Protein AF-A0A8T3S5Q8-F1 (afdb_monomer_lite)

Sequence (97 aa):
MAVATQPAVSLIYGVMFAAAVQNIALLRTSGLATIVAATLFRIAIWFVNIIVLAVPLGRPWFAMGPPIPPFIYHANFFGPPLGLYFASRLSFSARSA

Secondary structure (DSSP, 8-state):
--TTHHHHHHHHHHHHHHHHHHH-HHHHH-HHHHHHHHHHHHHHHHHHIIIIIITTTT-GGGTSS-SHHHHHHHHHTTHHHHHHHHHHHHHHHHH--

Foldseek 3Di:
DPPPPVVVVLVVLLVVLVVVCVVDPCNLVDLVVLLVVLLVSLVVVVCCCVVVPCVVVVNCPCVVDDVPVVCCCSRPVRSNVSSNVSSVVSVVVVVVD

Radius of gyration: 15.49 Å; chains: 1; bounding box: 38×25×42 Å

Structure (mmCIF, N/CA/C/O backbone):
data_AF-A0A8T3S5Q8-F1
#
_entry.id   AF-A0A8T3S5Q8-F1
#
loop_
_atom_site.group_PDB
_atom_site.id
_atom_site.type_symbol
_atom_site.label_atom_id
_atom_site.label_alt_id
_atom_site.label_comp_id
_atom_site.label_asym_id
_atom_site.label_entity_id
_atom_site.label_seq_id
_atom_site.pdbx_PDB_ins_code
_atom_site.Cartn_x
_atom_site.Cartn_y
_atom_site.Cartn_z
_atom_site.occupancy
_atom_site.B_iso_or_equiv
_atom_site.auth_seq_id
_atom_site.auth_comp_id
_atom_site.auth_asym_id
_atom_site.auth_atom_id
_atom_site.pdbx_PDB_model_num
ATOM 1 N N . MET A 1 1 ? -0.706 -10.786 -25.723 1.00 42.94 1 MET A N 1
ATOM 2 C CA . MET A 1 1 ? -0.727 -11.433 -24.387 1.00 42.94 1 MET A CA 1
ATOM 3 C C . MET A 1 1 ? -0.452 -10.455 -23.223 1.00 42.94 1 MET A C 1
ATOM 5 O O . MET A 1 1 ? 0.141 -10.846 -22.231 1.00 42.94 1 MET A O 1
ATOM 9 N N . ALA A 1 2 ? -0.908 -9.195 -23.288 1.00 46.56 2 ALA A N 1
ATOM 10 C CA . ALA A 1 2 ? -0.670 -8.194 -22.229 1.00 46.56 2 ALA A CA 1
ATOM 11 C C . ALA A 1 2 ? -1.866 -7.992 -21.270 1.00 46.56 2 ALA A C 1
ATOM 13 O O . ALA A 1 2 ? -1.727 -7.356 -20.232 1.00 46.56 2 ALA A O 1
ATOM 14 N N . VAL A 1 3 ? -3.041 -8.533 -21.613 1.00 44.38 3 VAL A N 1
ATOM 15 C CA . VAL A 1 3 ? -4.303 -8.265 -20.895 1.00 44.38 3 VAL A CA 1
ATOM 16 C C . VAL A 1 3 ? -4.426 -9.073 -19.595 1.00 44.38 3 VAL A C 1
ATOM 18 O O . VAL A 1 3 ? -5.061 -8.614 -18.656 1.00 44.38 3 VAL A O 1
ATOM 21 N N . ALA A 1 4 ? -3.779 -10.240 -19.497 1.00 46.41 4 ALA A N 1
ATOM 22 C CA . ALA A 1 4 ? -3.872 -11.119 -18.324 1.00 46.41 4 ALA A CA 1
ATOM 23 C C . ALA A 1 4 ? -2.820 -10.833 -17.233 1.00 46.41 4 ALA A C 1
ATOM 25 O O . ALA A 1 4 ? -3.015 -11.192 -16.074 1.00 46.41 4 ALA A O 1
ATOM 26 N N . THR A 1 5 ? -1.710 -10.170 -17.568 1.00 56.09 5 THR A N 1
ATOM 27 C CA . THR A 1 5 ? -0.620 -9.90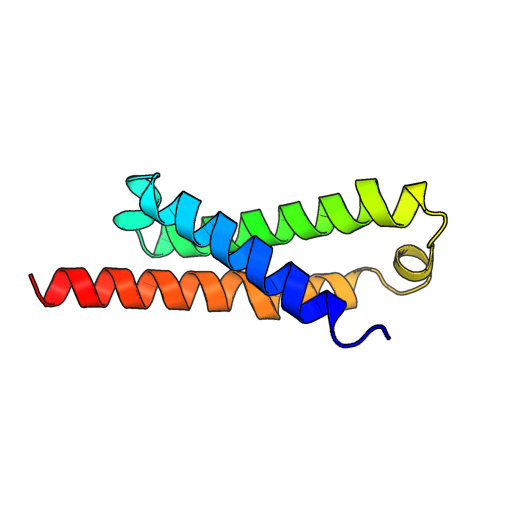9 -16.613 1.00 56.09 5 THR A CA 1
ATOM 28 C C . THR A 1 5 ? -0.960 -8.786 -15.637 1.00 56.09 5 THR A C 1
ATOM 30 O O . THR A 1 5 ? -0.673 -8.904 -14.450 1.00 56.09 5 THR A O 1
ATOM 33 N N . GLN A 1 6 ? -1.634 -7.729 -16.095 1.00 58.44 6 GLN A N 1
ATOM 34 C CA . GLN A 1 6 ? -2.071 -6.631 -15.226 1.00 58.44 6 GLN A CA 1
ATOM 35 C C . GLN A 1 6 ? -3.033 -7.064 -14.101 1.00 58.44 6 GLN A C 1
ATOM 37 O O . GLN A 1 6 ? -2.765 -6.724 -12.947 1.00 58.44 6 GLN A O 1
ATOM 42 N N . PRO A 1 7 ? -4.106 -7.840 -14.360 1.00 58.50 7 PRO A N 1
ATOM 43 C CA . PRO A 1 7 ? -5.006 -8.281 -13.295 1.00 58.50 7 PRO A CA 1
ATOM 44 C C . PRO A 1 7 ? -4.338 -9.257 -12.317 1.00 58.50 7 PRO A C 1
ATOM 46 O O . PRO A 1 7 ? -4.596 -9.169 -11.118 1.00 58.50 7 PRO A O 1
ATOM 49 N N . ALA A 1 8 ? -3.437 -10.131 -12.783 1.00 65.12 8 ALA A N 1
ATOM 50 C CA . ALA A 1 8 ? -2.707 -11.054 -11.910 1.00 65.12 8 ALA A CA 1
ATOM 51 C C . ALA A 1 8 ? -1.796 -10.315 -10.915 1.00 65.12 8 ALA A C 1
ATOM 53 O O . ALA A 1 8 ? -1.795 -10.610 -9.721 1.00 65.12 8 ALA A O 1
ATOM 54 N N . VAL A 1 9 ? -1.072 -9.300 -11.390 1.00 68.00 9 VAL A N 1
ATOM 55 C CA . VAL A 1 9 ? -0.197 -8.463 -10.556 1.00 68.00 9 VAL A CA 1
ATOM 56 C C . VAL A 1 9 ? -1.013 -7.664 -9.534 1.00 68.00 9 VAL A C 1
ATOM 58 O O . VAL A 1 9 ? -0.667 -7.612 -8.354 1.00 68.00 9 VAL A O 1
ATOM 61 N N . SER A 1 10 ? -2.147 -7.106 -9.960 1.00 68.62 10 SER A N 1
ATOM 62 C CA . SER A 1 10 ? -3.105 -6.442 -9.073 1.00 68.62 10 SER A CA 1
ATOM 63 C C . SER A 1 10 ? -3.632 -7.362 -7.967 1.00 68.62 10 SER A C 1
ATOM 65 O O . SER A 1 10 ? -3.749 -6.933 -6.818 1.00 68.62 10 SER A O 1
ATOM 67 N N . LEU A 1 11 ? -3.920 -8.624 -8.289 1.00 71.31 11 LEU A N 1
ATOM 68 C CA . LEU A 1 11 ? -4.407 -9.613 -7.329 1.00 71.31 11 LEU A CA 1
ATOM 69 C C . LEU A 1 11 ? -3.333 -9.952 -6.286 1.00 71.31 11 LEU A C 1
ATOM 71 O O . LEU A 1 11 ? -3.619 -9.917 -5.092 1.00 71.31 11 LEU A O 1
ATOM 75 N N . ILE A 1 12 ? -2.088 -10.182 -6.716 1.00 79.44 12 ILE A N 1
ATOM 76 C CA . ILE A 1 12 ? -0.953 -10.448 -5.817 1.00 79.44 12 ILE A CA 1
ATOM 77 C C . ILE A 1 12 ? -0.756 -9.288 -4.836 1.00 79.44 12 ILE A C 1
ATOM 79 O O . ILE A 1 12 ? -0.698 -9.505 -3.626 1.00 79.44 12 ILE A O 1
ATOM 83 N N . TYR A 1 13 ? -0.725 -8.046 -5.325 1.00 79.62 13 TYR A N 1
ATOM 84 C CA . TYR A 1 13 ? -0.585 -6.880 -4.451 1.00 79.62 13 TYR A CA 1
ATOM 85 C C . TYR A 1 13 ? -1.776 -6.704 -3.503 1.00 79.62 13 TYR A C 1
ATOM 87 O O . TYR A 1 13 ? -1.580 -6.345 -2.343 1.00 79.62 13 TYR A O 1
ATOM 95 N N . GLY A 1 14 ? -2.996 -6.999 -3.960 1.00 78.50 14 GLY A N 1
ATOM 96 C CA . GLY A 1 14 ? -4.184 -7.010 -3.108 1.00 78.50 14 GLY A CA 1
ATOM 97 C C . GLY A 1 14 ? -4.073 -8.019 -1.962 1.00 78.50 14 GLY A C 1
ATOM 98 O O . GLY A 1 14 ? -4.368 -7.676 -0.819 1.00 78.50 14 GLY A O 1
ATOM 99 N N . VAL A 1 15 ? -3.579 -9.229 -2.241 1.00 84.25 15 VAL A N 1
ATOM 100 C CA . VAL A 1 15 ? -3.340 -10.272 -1.229 1.00 84.25 15 VAL A CA 1
ATOM 101 C C . VAL A 1 15 ? -2.250 -9.851 -0.242 1.00 84.25 15 VAL A C 1
ATOM 103 O O . VAL A 1 15 ? -2.437 -9.986 0.965 1.00 84.25 15 VAL A O 1
ATOM 106 N N . MET A 1 16 ? -1.140 -9.286 -0.724 1.00 86.06 16 MET A N 1
ATOM 107 C CA . MET A 1 16 ? -0.070 -8.783 0.147 1.00 86.06 16 MET A CA 1
ATOM 108 C C . MET A 1 16 ? -0.572 -7.681 1.086 1.00 86.06 16 MET A C 1
ATOM 110 O O . MET A 1 16 ? -0.274 -7.697 2.280 1.00 86.06 16 MET A O 1
ATOM 114 N N . PHE A 1 17 ? -1.372 -6.745 0.569 1.00 86.62 17 PHE A N 1
ATOM 115 C CA . PHE A 1 17 ? -1.956 -5.688 1.389 1.00 86.62 17 PHE A CA 1
ATOM 116 C C . PHE A 1 17 ? -2.972 -6.238 2.397 1.00 86.62 17 PHE A C 1
ATOM 118 O O . PHE A 1 17 ? -2.967 -5.833 3.557 1.00 86.62 17 PHE A O 1
ATOM 125 N N . ALA A 1 18 ? -3.794 -7.211 1.997 1.00 84.19 18 ALA A N 1
ATOM 126 C CA . ALA A 1 18 ? -4.720 -7.891 2.899 1.00 84.19 18 ALA A CA 1
ATOM 127 C C . ALA A 1 18 ? -3.981 -8.568 4.064 1.00 84.19 18 ALA A C 1
ATOM 129 O O . ALA A 1 18 ? -4.386 -8.428 5.218 1.00 84.19 18 ALA A O 1
ATOM 130 N N . ALA A 1 19 ? -2.863 -9.242 3.779 1.00 87.81 19 ALA A N 1
ATOM 131 C CA . ALA A 1 19 ? -2.013 -9.838 4.803 1.00 87.81 19 ALA A CA 1
ATOM 132 C C . ALA A 1 19 ? -1.432 -8.772 5.748 1.00 87.81 19 ALA A C 1
ATOM 134 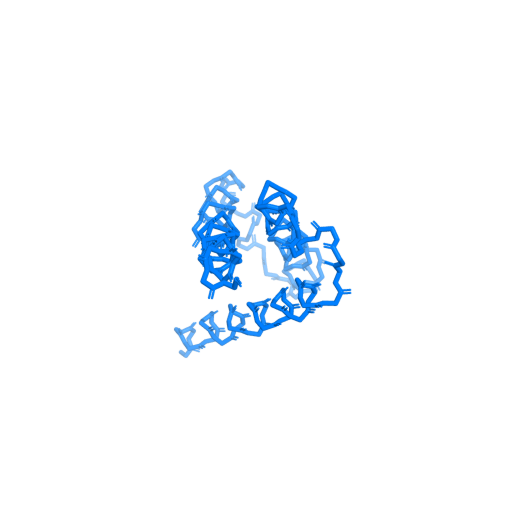O O . ALA A 1 19 ? -1.430 -8.966 6.964 1.00 87.81 19 ALA A O 1
ATOM 135 N N . ALA A 1 20 ? -1.002 -7.618 5.227 1.00 87.38 20 ALA A N 1
ATOM 136 C CA . ALA A 1 20 ? -0.528 -6.505 6.052 1.00 87.38 20 ALA A CA 1
ATOM 137 C C . ALA A 1 20 ? -1.629 -5.965 6.981 1.00 87.38 20 ALA A C 1
ATOM 139 O O . ALA A 1 20 ? -1.397 -5.801 8.179 1.00 87.38 20 ALA A O 1
ATOM 140 N N . VAL A 1 21 ? -2.847 -5.764 6.464 1.00 87.94 21 VAL A N 1
ATOM 141 C CA . VAL A 1 21 ? -4.005 -5.349 7.272 1.00 87.94 21 VAL A CA 1
ATOM 142 C C . VAL A 1 21 ? -4.293 -6.371 8.371 1.00 87.94 21 VAL A C 1
ATOM 144 O O . VAL A 1 21 ? -4.520 -5.983 9.510 1.00 87.94 21 VAL A O 1
ATOM 147 N N . GLN A 1 22 ? -4.229 -7.672 8.078 1.00 85.38 22 GLN A N 1
ATOM 148 C CA . GLN A 1 22 ? -4.471 -8.711 9.083 1.00 85.38 22 GLN A CA 1
ATOM 149 C C . GLN A 1 22 ? -3.410 -8.761 10.184 1.00 85.38 22 GLN A C 1
ATOM 151 O O . GLN A 1 22 ? -3.750 -9.097 11.315 1.00 85.38 22 GLN A O 1
ATOM 156 N N . ASN A 1 23 ? -2.157 -8.407 9.898 1.00 89.00 23 ASN A N 1
ATOM 157 C CA . ASN A 1 23 ? -1.060 -8.518 10.863 1.00 89.00 23 ASN A CA 1
ATOM 158 C C . ASN A 1 23 ? -0.781 -7.216 11.634 1.00 89.00 23 ASN A C 1
ATOM 160 O O . ASN A 1 23 ? -0.248 -7.265 12.740 1.00 89.00 23 ASN A O 1
ATOM 164 N N . ILE A 1 24 ? -1.183 -6.053 11.112 1.00 89.69 24 ILE A N 1
ATOM 165 C CA . ILE A 1 24 ? -0.891 -4.750 11.724 1.00 89.69 24 ILE A CA 1
ATOM 166 C C . ILE A 1 24 ? -2.126 -4.225 12.463 1.00 89.69 24 ILE A C 1
ATOM 168 O O . ILE A 1 24 ? -3.107 -3.802 11.851 1.00 89.69 24 ILE A O 1
ATOM 172 N N . ALA A 1 25 ? -2.057 -4.192 13.798 1.00 87.50 25 ALA A N 1
ATOM 173 C CA . ALA A 1 25 ? -3.179 -3.803 14.660 1.00 87.50 25 ALA A CA 1
ATOM 174 C C . ALA A 1 25 ? -3.763 -2.421 14.320 1.00 87.50 25 ALA A C 1
ATOM 176 O O . ALA A 1 25 ? -4.981 -2.281 14.260 1.00 87.50 25 ALA A O 1
ATOM 177 N N . LEU A 1 26 ? -2.904 -1.438 14.025 1.00 86.88 26 LEU A N 1
ATOM 178 C CA . LEU A 1 26 ? -3.310 -0.077 13.655 1.00 86.88 26 LEU A CA 1
ATOM 179 C C . LEU A 1 26 ? -4.177 -0.034 12.386 1.00 86.88 26 LEU A C 1
ATOM 181 O O . LEU A 1 26 ? -5.101 0.771 12.299 1.00 86.88 26 LEU A O 1
ATOM 185 N N . LEU A 1 27 ? -3.901 -0.901 11.408 1.00 87.06 27 LEU A N 1
ATOM 186 C CA . LEU A 1 27 ? -4.689 -0.967 10.178 1.00 87.06 27 LEU A CA 1
ATOM 187 C C . LEU A 1 27 ? -6.059 -1.600 10.453 1.00 87.06 27 LEU A C 1
ATOM 189 O O . LEU A 1 27 ? -7.074 -1.110 9.976 1.00 87.06 27 LEU A O 1
ATOM 193 N N . ARG A 1 28 ? -6.131 -2.626 11.307 1.00 86.25 28 ARG A N 1
ATOM 194 C CA . ARG A 1 28 ? -7.416 -3.262 11.655 1.00 86.25 28 ARG A CA 1
ATOM 195 C C . ARG A 1 28 ? -8.379 -2.329 12.383 1.00 86.25 28 ARG A C 1
ATOM 197 O O . ARG A 1 28 ? -9.586 -2.454 12.212 1.00 86.25 28 ARG A O 1
ATOM 204 N N . THR A 1 29 ? -7.857 -1.439 13.222 1.00 83.75 29 THR A N 1
ATOM 205 C CA . THR A 1 29 ? -8.679 -0.603 14.108 1.00 83.75 29 THR A CA 1
ATOM 206 C C . THR A 1 29 ? -8.990 0.771 13.529 1.00 83.75 29 THR A C 1
ATOM 208 O O . THR A 1 29 ? -9.981 1.381 13.924 1.00 83.75 29 THR A O 1
ATOM 211 N N . SER A 1 30 ? -8.192 1.264 12.577 1.00 85.94 30 SER A N 1
ATOM 212 C CA . SER A 1 30 ? -8.393 2.575 11.961 1.00 85.94 30 SER A CA 1
ATOM 213 C C . SER A 1 30 ? -8.622 2.460 10.457 1.00 85.94 30 SER A C 1
ATOM 215 O O . SER A 1 30 ? -7.710 2.191 9.668 1.00 85.94 30 SER A O 1
ATOM 217 N N . GLY A 1 31 ? -9.860 2.737 10.039 1.00 81.06 31 GLY A N 1
ATOM 218 C CA . GLY A 1 31 ? -10.218 2.817 8.621 1.00 81.06 31 GLY A CA 1
ATOM 219 C C . GLY A 1 31 ? -9.429 3.905 7.888 1.00 81.06 31 GLY A C 1
ATOM 220 O O . GLY A 1 31 ? -8.966 3.678 6.772 1.00 81.06 31 GLY A O 1
ATOM 221 N N . LEU A 1 32 ? -9.185 5.048 8.541 1.00 83.19 32 LEU A N 1
ATOM 222 C CA . LEU A 1 32 ? -8.358 6.117 7.979 1.00 83.19 32 LEU A CA 1
ATOM 223 C C . LEU A 1 32 ? -6.908 5.654 7.781 1.00 83.19 32 LEU A C 1
ATOM 225 O O . LEU A 1 32 ? -6.350 5.858 6.704 1.00 83.19 32 LEU A O 1
ATOM 229 N N . ALA A 1 33 ? -6.318 4.974 8.772 1.00 83.88 33 ALA A N 1
ATOM 230 C CA . ALA A 1 33 ? -4.968 4.424 8.643 1.00 83.88 33 ALA A CA 1
ATOM 231 C C . ALA A 1 33 ? -4.886 3.387 7.512 1.00 83.88 33 ALA A C 1
ATOM 233 O O . ALA A 1 33 ? -3.916 3.386 6.759 1.00 83.88 33 ALA A O 1
ATOM 234 N N . THR A 1 34 ? -5.922 2.561 7.334 1.00 83.88 34 THR A N 1
ATOM 235 C CA . THR A 1 34 ? -6.011 1.602 6.220 1.00 83.88 34 THR A CA 1
ATOM 236 C C . THR A 1 34 ? -6.050 2.291 4.861 1.00 83.88 34 THR A C 1
ATOM 238 O O . THR A 1 34 ? -5.329 1.883 3.953 1.00 83.88 34 THR A O 1
ATOM 241 N N . ILE A 1 35 ? -6.851 3.349 4.705 1.00 82.31 35 ILE A N 1
ATOM 242 C CA . ILE A 1 35 ? -6.952 4.106 3.447 1.00 82.31 35 ILE A CA 1
ATOM 243 C C . ILE A 1 35 ? -5.615 4.777 3.111 1.00 82.31 35 ILE A C 1
ATOM 245 O O . ILE A 1 35 ? -5.137 4.686 1.976 1.00 82.31 35 ILE A O 1
ATOM 249 N N . VAL A 1 36 ? -4.977 5.408 4.101 1.00 86.25 36 VAL A N 1
ATOM 250 C CA . VAL A 1 36 ? -3.661 6.038 3.931 1.00 86.25 36 VAL A CA 1
ATOM 251 C C . VAL A 1 36 ? -2.604 4.989 3.583 1.00 86.25 36 VAL A C 1
ATOM 253 O O . VAL A 1 36 ? -1.868 5.164 2.613 1.00 86.25 36 VAL A O 1
ATOM 256 N N . ALA A 1 37 ? -2.565 3.862 4.297 1.00 86.88 37 ALA A N 1
ATOM 257 C CA . ALA A 1 37 ? -1.624 2.778 4.030 1.00 86.88 37 ALA A CA 1
ATOM 258 C C . ALA A 1 37 ? -1.826 2.162 2.639 1.00 86.88 37 ALA A C 1
ATOM 260 O O . ALA A 1 37 ? -0.846 1.926 1.939 1.00 86.88 37 ALA A O 1
ATOM 261 N N . ALA A 1 38 ? -3.072 1.955 2.200 1.00 84.44 38 ALA A N 1
ATOM 262 C CA . ALA A 1 38 ? -3.374 1.451 0.860 1.00 84.44 38 ALA A CA 1
ATOM 263 C C . ALA A 1 38 ? -2.895 2.420 -0.232 1.00 84.44 38 ALA A C 1
ATOM 265 O O . ALA A 1 38 ? -2.362 2.003 -1.263 1.00 84.44 38 ALA A O 1
ATOM 266 N N . THR A 1 39 ? -3.043 3.724 0.015 1.00 81.12 39 THR A N 1
ATOM 267 C CA . THR A 1 39 ? -2.581 4.785 -0.887 1.00 81.12 39 THR A CA 1
ATOM 268 C C . THR A 1 39 ? -1.054 4.800 -0.980 1.00 81.12 39 THR A C 1
ATOM 270 O O . THR A 1 39 ? -0.506 4.757 -2.082 1.00 81.12 39 THR A O 1
ATOM 273 N N . LEU A 1 40 ? -0.356 4.772 0.160 1.00 85.81 40 LEU A N 1
ATOM 274 C CA . LEU A 1 40 ? 1.109 4.715 0.206 1.00 85.81 40 LEU A CA 1
ATOM 275 C C . LEU A 1 40 ? 1.657 3.429 -0.423 1.00 85.81 40 LEU A C 1
ATOM 277 O O . LEU A 1 40 ? 2.607 3.480 -1.199 1.00 85.81 40 LEU A O 1
ATOM 281 N N . PHE A 1 41 ? 1.028 2.286 -0.150 1.00 84.62 41 PHE A N 1
ATOM 282 C CA . PHE A 1 41 ? 1.399 0.997 -0.730 1.00 84.62 41 PHE A CA 1
ATOM 283 C C . PHE A 1 41 ? 1.295 1.014 -2.259 1.00 84.62 41 PHE A C 1
ATOM 285 O O . PHE A 1 41 ? 2.195 0.549 -2.959 1.00 84.62 41 PHE A O 1
ATOM 292 N N . ARG A 1 42 ? 0.237 1.628 -2.802 1.00 81.44 42 ARG A N 1
ATOM 293 C CA . ARG A 1 42 ? 0.072 1.788 -4.250 1.00 81.44 42 ARG A CA 1
ATOM 294 C C . ARG A 1 42 ? 1.133 2.703 -4.863 1.00 81.44 42 ARG A C 1
ATOM 296 O O . ARG A 1 42 ? 1.649 2.384 -5.934 1.00 81.44 42 ARG A O 1
ATOM 303 N N . ILE A 1 43 ? 1.471 3.803 -4.191 1.00 81.19 43 ILE A N 1
ATOM 304 C CA . ILE A 1 43 ? 2.549 4.708 -4.617 1.00 81.19 43 ILE A CA 1
ATOM 305 C C . ILE A 1 43 ? 3.893 3.966 -4.620 1.00 81.19 43 ILE A C 1
ATOM 307 O O . ILE A 1 43 ? 4.636 4.050 -5.595 1.00 81.19 43 ILE A O 1
ATOM 311 N N . ALA A 1 44 ? 4.182 3.173 -3.586 1.00 83.75 44 ALA A N 1
ATOM 312 C CA . ALA A 1 44 ? 5.406 2.378 -3.505 1.00 83.75 44 ALA A CA 1
ATOM 313 C C . ALA A 1 44 ? 5.515 1.359 -4.652 1.00 83.75 44 ALA A C 1
ATOM 315 O O . ALA A 1 44 ? 6.549 1.279 -5.312 1.00 83.75 44 ALA A O 1
ATOM 316 N N . ILE A 1 45 ? 4.432 0.635 -4.957 1.00 79.81 45 ILE A N 1
ATOM 317 C CA . ILE A 1 45 ? 4.380 -0.289 -6.103 1.00 79.81 45 ILE A CA 1
ATOM 318 C C . ILE A 1 45 ? 4.634 0.443 -7.422 1.00 79.81 45 ILE A C 1
ATOM 320 O O . ILE A 1 45 ? 5.305 -0.089 -8.306 1.00 79.81 45 ILE A O 1
ATOM 324 N N . TRP A 1 46 ? 4.097 1.651 -7.579 1.00 75.88 46 TRP A N 1
ATOM 325 C CA . TRP A 1 46 ? 4.327 2.459 -8.772 1.00 75.88 46 TRP A CA 1
ATOM 326 C C . TRP A 1 46 ? 5.808 2.833 -8.919 1.00 75.88 46 TRP A C 1
ATOM 328 O O . TRP A 1 46 ? 6.384 2.608 -9.983 1.00 75.88 46 TRP A O 1
ATOM 338 N N . PHE A 1 47 ? 6.454 3.287 -7.839 1.00 77.19 47 PHE A N 1
ATOM 339 C CA . PHE A 1 47 ? 7.894 3.568 -7.840 1.00 77.19 47 PHE A CA 1
ATOM 340 C C . PHE A 1 47 ? 8.732 2.332 -8.170 1.00 77.19 47 PHE A C 1
ATOM 342 O O . PHE A 1 47 ? 9.633 2.419 -9.000 1.00 77.19 47 PHE A O 1
ATOM 349 N N . VAL A 1 48 ? 8.413 1.175 -7.583 1.00 80.00 48 VAL A N 1
ATOM 350 C CA . VAL A 1 48 ? 9.101 -0.090 -7.888 1.00 80.00 48 VAL A CA 1
ATOM 351 C C . VAL A 1 48 ? 8.936 -0.453 -9.365 1.00 80.00 48 VAL A C 1
ATOM 353 O O . VAL A 1 48 ? 9.917 -0.765 -10.033 1.00 80.00 48 VAL A O 1
ATOM 356 N N . ASN A 1 49 ? 7.727 -0.343 -9.919 1.00 74.31 49 ASN A N 1
ATOM 357 C CA . ASN A 1 49 ? 7.499 -0.627 -11.337 1.00 74.31 49 ASN A CA 1
ATOM 358 C C . ASN A 1 49 ? 8.304 0.295 -12.264 1.00 74.31 49 ASN A C 1
ATOM 360 O O . ASN A 1 49 ? 8.781 -0.163 -13.297 1.00 74.31 49 ASN A O 1
ATOM 364 N N . ILE A 1 50 ? 8.495 1.568 -11.912 1.00 70.88 50 ILE A N 1
ATOM 365 C CA . ILE A 1 50 ? 9.286 2.490 -12.736 1.00 70.88 50 ILE A CA 1
ATOM 366 C C . ILE A 1 50 ? 10.784 2.250 -12.560 1.00 70.88 50 ILE A C 1
ATOM 368 O O . ILE A 1 50 ? 11.489 2.009 -13.538 1.00 70.88 50 ILE A O 1
ATOM 372 N N . ILE A 1 51 ? 11.274 2.321 -11.323 1.00 71.81 51 ILE A N 1
ATOM 373 C CA . ILE A 1 51 ? 12.709 2.351 -11.021 1.00 71.81 51 ILE A CA 1
ATOM 374 C C . ILE A 1 51 ? 13.333 0.966 -11.175 1.00 71.81 51 ILE A C 1
ATOM 376 O O . ILE A 1 51 ? 14.439 0.848 -11.690 1.00 71.81 51 ILE A O 1
ATOM 380 N N . VAL A 1 52 ? 12.634 -0.079 -10.729 1.00 73.31 52 VAL A N 1
ATOM 381 C CA . VAL A 1 52 ? 13.183 -1.441 -10.674 1.00 73.31 52 VAL A CA 1
ATOM 382 C C . VAL A 1 52 ? 12.871 -2.222 -11.945 1.00 73.31 52 VAL A C 1
ATOM 384 O O . VAL A 1 52 ? 13.677 -3.047 -12.361 1.00 73.31 52 VAL A O 1
ATOM 387 N N . LEU A 1 53 ? 11.723 -1.974 -12.584 1.00 69.69 53 LEU A N 1
ATOM 388 C CA . LEU A 1 53 ? 11.320 -2.732 -13.772 1.00 69.69 53 LEU A CA 1
ATOM 389 C C . LEU A 1 53 ? 11.445 -1.919 -15.064 1.00 69.69 53 LEU A C 1
ATOM 391 O O . LEU A 1 53 ? 12.089 -2.376 -16.000 1.00 69.69 53 LEU A O 1
ATOM 395 N N . ALA A 1 54 ? 10.868 -0.721 -15.156 1.00 66.50 54 ALA A N 1
ATOM 396 C CA . ALA A 1 54 ? 10.814 0.003 -16.429 1.00 66.50 54 ALA A CA 1
ATOM 397 C C . ALA A 1 54 ? 12.179 0.559 -16.879 1.00 66.50 54 ALA A C 1
ATOM 399 O O . ALA A 1 54 ? 12.551 0.375 -18.041 1.00 66.50 54 ALA A O 1
ATOM 400 N N . VAL A 1 55 ? 12.930 1.206 -15.976 1.00 67.31 55 VAL A N 1
ATOM 401 C CA . VAL A 1 55 ? 14.257 1.778 -16.280 1.00 67.31 55 VAL A CA 1
ATOM 402 C C . VAL A 1 55 ? 15.280 0.688 -16.638 1.00 67.31 55 VAL A C 1
ATOM 404 O O . VAL A 1 55 ? 15.886 0.792 -17.706 1.00 67.31 55 VAL A O 1
ATOM 407 N N . PRO A 1 56 ? 15.44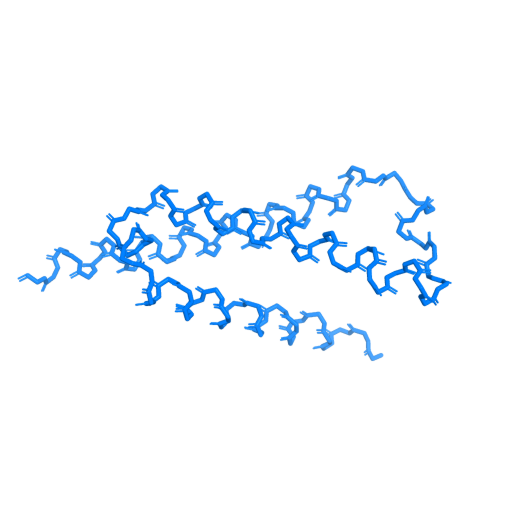7 -0.395 -15.852 1.00 66.81 56 PRO A N 1
ATOM 408 C CA . PRO A 1 56 ? 16.476 -1.399 -16.128 1.00 66.81 56 PRO A CA 1
ATOM 409 C C . PRO A 1 56 ? 16.156 -2.276 -17.340 1.00 66.81 56 PRO A C 1
ATOM 411 O O . PRO A 1 56 ? 17.065 -2.796 -17.978 1.00 66.81 56 PRO A O 1
ATOM 414 N N . LEU A 1 57 ? 14.875 -2.423 -17.698 1.00 71.06 57 LEU A N 1
ATOM 415 C CA . LEU A 1 57 ? 14.457 -3.201 -18.868 1.00 71.06 57 LEU A CA 1
ATOM 416 C C . LEU A 1 57 ? 14.474 -2.393 -20.175 1.00 71.06 57 LEU A C 1
ATOM 418 O O . LEU A 1 57 ? 14.016 -2.903 -21.198 1.00 71.06 57 LEU A O 1
ATOM 422 N N . GLY A 1 58 ? 14.964 -1.146 -20.161 1.00 64.62 58 GLY A N 1
ATOM 423 C CA . GLY A 1 58 ? 15.057 -0.314 -21.362 1.00 64.62 58 GLY A CA 1
ATOM 424 C C . GLY A 1 58 ? 13.688 -0.009 -21.969 1.00 64.62 58 GLY A C 1
ATOM 425 O O . GLY A 1 58 ? 13.535 0.015 -23.189 1.00 64.62 58 GLY A O 1
ATOM 426 N N . ARG A 1 59 ? 12.670 0.181 -21.119 1.00 61.50 59 ARG A N 1
ATOM 427 C CA . ARG A 1 59 ? 11.267 0.388 -21.505 1.00 61.50 59 ARG A CA 1
ATOM 428 C C . ARG A 1 59 ? 10.842 1.845 -21.236 1.00 61.50 59 ARG A C 1
ATOM 430 O O . ARG A 1 59 ? 10.070 2.102 -20.312 1.00 61.50 59 ARG A O 1
ATOM 437 N N . PRO A 1 60 ? 11.316 2.828 -22.034 1.00 59.09 60 PRO A N 1
ATOM 438 C CA . PRO A 1 60 ? 11.157 4.255 -21.755 1.00 59.09 60 PRO A CA 1
ATOM 439 C C . PRO A 1 60 ? 9.764 4.804 -22.064 1.00 59.09 60 PRO A C 1
ATOM 441 O O . PRO A 1 60 ? 9.561 5.999 -21.910 1.00 59.09 60 PRO A O 1
ATOM 444 N N . TRP A 1 61 ? 8.771 4.003 -22.472 1.00 57.00 61 TRP A N 1
ATOM 445 C CA . TRP A 1 61 ? 7.412 4.530 -22.705 1.00 57.00 61 TRP A CA 1
ATOM 446 C C . TRP A 1 61 ? 6.797 5.173 -21.458 1.00 57.00 61 TRP A C 1
ATOM 448 O O . TRP A 1 61 ? 5.893 5.991 -21.579 1.00 57.00 61 TRP A O 1
ATOM 458 N N . PHE A 1 62 ? 7.309 4.836 -20.271 1.00 57.69 62 PHE A N 1
ATOM 459 C CA . PHE A 1 62 ? 6.972 5.516 -19.022 1.00 57.69 62 PHE A CA 1
ATOM 460 C C . PHE A 1 62 ? 7.571 6.933 -18.913 1.00 57.69 62 PHE A C 1
ATOM 462 O O . PHE A 1 62 ? 7.033 7.764 -18.193 1.00 57.69 62 PHE A O 1
ATOM 469 N N . ALA A 1 63 ? 8.655 7.211 -19.639 1.00 55.09 63 ALA A N 1
ATOM 470 C CA . ALA A 1 63 ? 9.315 8.511 -19.763 1.00 55.09 63 ALA A CA 1
ATOM 471 C C . ALA A 1 63 ? 8.927 9.281 -21.046 1.00 55.09 63 ALA A C 1
ATOM 473 O O . ALA A 1 63 ? 9.202 10.472 -21.142 1.00 55.09 63 ALA A O 1
ATOM 474 N N . MET A 1 64 ? 8.299 8.624 -22.032 1.00 57.56 64 MET A N 1
ATOM 475 C CA . MET A 1 64 ? 7.928 9.234 -23.323 1.00 57.56 64 MET A CA 1
ATOM 476 C C . MET A 1 64 ? 6.547 9.917 -23.332 1.00 57.56 64 MET A C 1
ATOM 478 O O . MET A 1 64 ? 6.221 10.605 -24.295 1.00 57.56 64 MET A O 1
ATOM 482 N N . GLY A 1 65 ? 5.728 9.745 -22.291 1.00 59.09 65 GLY A N 1
ATOM 483 C CA . GLY A 1 65 ? 4.455 10.456 -22.121 1.00 59.09 65 GLY A CA 1
ATOM 484 C C . GLY A 1 65 ? 4.500 11.423 -20.934 1.00 59.09 65 GLY A C 1
ATOM 485 O O . GLY A 1 65 ? 5.362 11.269 -20.067 1.00 59.09 65 GLY A O 1
ATOM 486 N N . PRO A 1 66 ? 3.575 12.400 -20.839 1.00 56.88 66 PRO A N 1
ATOM 487 C CA . PRO A 1 66 ? 3.459 13.218 -19.636 1.00 56.88 66 PRO A CA 1
ATOM 488 C C . PRO A 1 66 ? 3.321 12.288 -18.411 1.00 56.88 66 PRO A C 1
ATOM 490 O O . PRO A 1 66 ? 2.497 11.373 -18.437 1.00 56.88 66 PRO A O 1
ATOM 493 N N . PRO A 1 67 ? 4.118 12.465 -17.343 1.00 57.22 67 PRO A N 1
ATOM 494 C CA . PRO A 1 67 ? 4.166 11.521 -16.218 1.00 57.22 67 PRO A CA 1
ATOM 495 C C . PRO A 1 67 ? 2.912 11.573 -15.329 1.00 57.22 67 PRO A C 1
ATOM 497 O O . PRO A 1 67 ? 2.642 10.656 -14.553 1.00 57.22 67 PRO A O 1
ATOM 500 N N . ILE A 1 68 ? 2.125 12.643 -15.456 1.00 57.66 68 ILE A N 1
ATOM 501 C CA . ILE A 1 68 ? 0.998 12.954 -14.574 1.00 57.66 68 ILE A CA 1
ATOM 502 C C . ILE A 1 68 ? -0.223 12.047 -14.834 1.00 57.66 68 ILE A C 1
ATOM 504 O O . ILE A 1 68 ? -0.725 11.465 -13.869 1.00 57.66 68 ILE A O 1
ATOM 508 N N . PRO A 1 69 ? -0.704 11.836 -16.079 1.00 58.50 69 PRO A N 1
ATOM 509 C CA . PRO A 1 69 ? -1.869 10.983 -16.320 1.00 58.50 69 PRO A CA 1
ATOM 510 C C . PRO A 1 69 ? -1.700 9.534 -15.820 1.00 58.50 69 PRO A C 1
ATOM 512 O O . PRO A 1 69 ? -2.581 9.069 -15.096 1.00 58.50 69 PRO A O 1
ATOM 515 N N . PRO A 1 70 ? -0.588 8.813 -16.081 1.00 60.47 70 PRO A N 1
ATOM 516 C CA . PRO A 1 70 ? -0.416 7.444 -15.589 1.00 60.47 70 PRO A CA 1
ATOM 517 C C . PRO A 1 70 ? -0.369 7.359 -14.062 1.00 60.47 70 PRO A C 1
ATOM 519 O O . PRO A 1 70 ? -0.935 6.423 -13.496 1.00 60.47 70 PRO A O 1
ATOM 522 N N . PHE A 1 71 ? 0.262 8.333 -13.396 1.00 60.84 71 PHE A N 1
ATOM 523 C CA . PHE A 1 71 ? 0.310 8.422 -11.937 1.00 60.84 71 PHE A CA 1
ATOM 524 C C . PHE A 1 71 ? -1.089 8.602 -11.342 1.00 60.84 71 PHE A C 1
ATOM 526 O O . PHE A 1 71 ? -1.467 7.853 -10.447 1.00 60.84 71 PHE A O 1
ATOM 533 N N . ILE A 1 72 ? -1.891 9.524 -11.883 1.00 60.88 72 ILE A N 1
ATOM 534 C CA . ILE A 1 72 ? -3.260 9.781 -11.412 1.00 60.88 72 ILE A CA 1
ATOM 535 C C . ILE A 1 72 ? -4.147 8.548 -11.611 1.00 60.88 72 ILE A C 1
ATOM 537 O O . ILE A 1 72 ? -4.883 8.176 -10.695 1.00 60.88 72 ILE A O 1
ATOM 541 N N . TYR A 1 73 ? -4.050 7.873 -12.761 1.00 62.50 73 TYR A N 1
ATOM 542 C CA . TYR A 1 73 ? -4.788 6.631 -13.001 1.00 62.50 73 TYR A CA 1
ATOM 543 C C . TYR A 1 73 ? -4.342 5.512 -12.050 1.00 62.50 73 TYR A C 1
ATOM 545 O O . TYR A 1 73 ? -5.171 4.797 -11.489 1.00 62.50 73 TYR A O 1
ATOM 553 N N . HIS A 1 74 ? -3.038 5.371 -11.804 1.00 60.09 74 HIS A N 1
ATOM 554 C CA . HIS A 1 74 ? -2.545 4.322 -10.918 1.00 60.09 74 HIS A CA 1
ATOM 555 C C . HIS A 1 74 ? -2.846 4.615 -9.448 1.00 60.09 74 HIS A C 1
ATOM 557 O O . HIS A 1 74 ? -3.181 3.681 -8.725 1.00 60.09 74 HIS A O 1
ATOM 563 N N . ALA A 1 75 ? -2.765 5.867 -9.010 1.00 60.34 75 ALA A N 1
ATOM 564 C CA . ALA A 1 75 ? -3.046 6.263 -7.639 1.00 60.34 75 ALA A CA 1
ATOM 565 C C . ALA A 1 75 ? -4.541 6.142 -7.312 1.00 60.34 75 ALA A C 1
ATOM 567 O O . ALA A 1 75 ? -4.872 5.585 -6.272 1.00 60.34 75 ALA A O 1
ATOM 568 N N . ASN A 1 76 ? -5.443 6.572 -8.204 1.00 58.97 76 ASN A N 1
ATOM 569 C CA . ASN A 1 76 ? -6.873 6.659 -7.887 1.00 58.97 76 ASN A CA 1
ATOM 570 C C . ASN A 1 76 ? -7.670 5.367 -8.114 1.00 58.97 76 ASN A C 1
ATOM 572 O O . ASN A 1 76 ? -8.621 5.114 -7.381 1.00 58.97 76 ASN A O 1
ATOM 576 N N . PHE A 1 77 ? -7.300 4.521 -9.0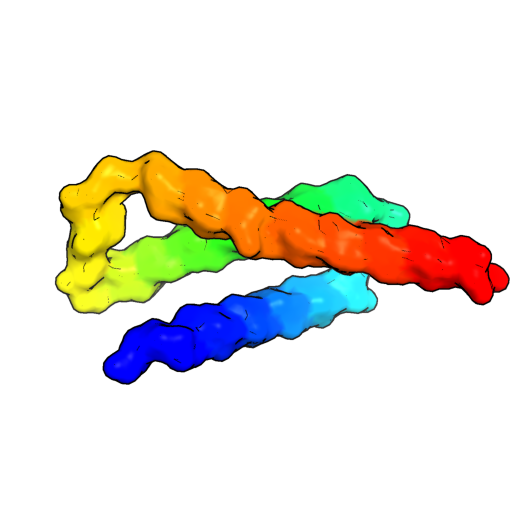81 1.00 63.38 77 PHE A N 1
ATOM 577 C CA . PHE A 1 77 ? -8.145 3.377 -9.464 1.00 63.38 77 PHE A CA 1
ATOM 578 C C . PHE A 1 77 ? -7.842 2.069 -8.724 1.00 63.38 77 PHE A C 1
ATOM 580 O O . PHE A 1 77 ? -8.452 1.046 -9.024 1.00 63.38 77 PHE A O 1
ATOM 587 N N . PHE A 1 78 ? -6.916 2.065 -7.758 1.00 65.88 78 PHE A N 1
ATOM 588 C CA . PHE A 1 78 ? -6.588 0.832 -7.032 1.00 65.88 78 PHE A CA 1
ATOM 589 C C . PHE A 1 78 ? -6.340 1.021 -5.535 1.00 65.88 78 PHE A C 1
ATOM 591 O O . PHE A 1 78 ? -6.926 0.294 -4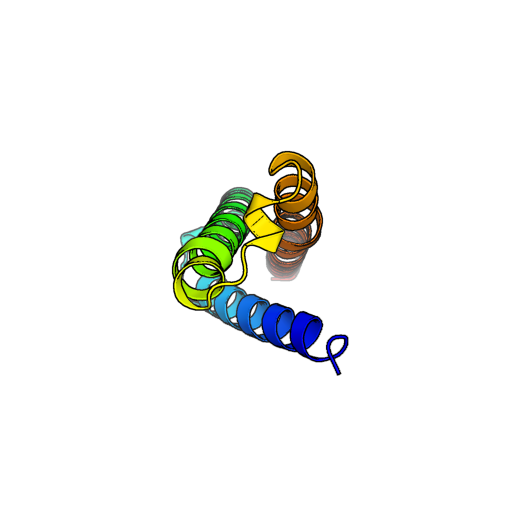.744 1.00 65.88 78 PHE A O 1
ATOM 598 N N . GLY A 1 79 ? -5.527 1.997 -5.116 1.00 65.19 79 GLY A N 1
ATOM 599 C CA . GLY A 1 79 ? -5.207 2.196 -3.693 1.00 65.19 79 GLY A CA 1
ATOM 600 C C . GLY A 1 79 ? -6.425 2.610 -2.850 1.00 65.19 79 GLY A C 1
ATOM 601 O O . GLY A 1 79 ? -6.808 1.874 -1.940 1.00 65.19 79 GLY A O 1
ATOM 602 N N . PRO A 1 80 ? -7.082 3.740 -3.166 1.00 69.00 80 PRO A N 1
ATOM 603 C CA . PRO A 1 80 ? -8.241 4.223 -2.422 1.00 69.00 80 PRO A CA 1
ATOM 604 C C . PRO A 1 80 ? -9.443 3.263 -2.446 1.00 69.00 80 PRO A C 1
ATOM 606 O O . PRO A 1 80 ? -9.983 3.005 -1.372 1.00 69.00 80 PRO A O 1
ATOM 609 N N . PRO A 1 81 ? -9.841 2.651 -3.585 1.00 76.75 81 PRO A N 1
ATOM 610 C CA . PRO A 1 81 ? -10.921 1.660 -3.596 1.00 76.75 81 PRO A CA 1
ATOM 611 C C . PRO A 1 81 ? -10.614 0.421 -2.744 1.00 76.75 81 PRO A C 1
ATOM 613 O O . PRO A 1 81 ? -11.491 -0.062 -2.031 1.00 76.75 81 PRO A O 1
ATOM 616 N N . LEU A 1 82 ? -9.367 -0.069 -2.763 1.00 72.06 82 LEU A N 1
ATOM 617 C CA . LEU A 1 82 ? -8.941 -1.203 -1.937 1.00 72.06 82 LEU A CA 1
ATOM 618 C C . LEU A 1 82 ? -8.964 -0.843 -0.443 1.00 72.06 82 LEU A C 1
ATOM 620 O O . LEU A 1 82 ? -9.472 -1.611 0.372 1.00 72.06 82 LEU A O 1
ATOM 624 N N . GLY A 1 83 ? -8.465 0.345 -0.088 1.00 68.75 83 GLY A N 1
ATOM 625 C CA . GLY A 1 83 ? -8.510 0.866 1.277 1.00 68.75 83 GLY A CA 1
ATOM 626 C C . GLY A 1 83 ? -9.939 1.055 1.790 1.00 68.75 83 GLY A C 1
ATOM 627 O O . GLY A 1 83 ? -10.245 0.648 2.909 1.00 68.75 83 GLY A O 1
ATOM 628 N N . LEU A 1 84 ? -10.833 1.597 0.956 1.00 75.69 84 LEU A N 1
ATOM 629 C CA . LEU A 1 84 ? -12.259 1.741 1.261 1.00 75.69 84 LEU A CA 1
ATOM 630 C C . LEU A 1 84 ? -12.945 0.384 1.439 1.00 75.69 84 LEU A C 1
ATOM 632 O O . LEU A 1 84 ? -13.703 0.206 2.392 1.00 75.69 84 LEU A O 1
ATOM 636 N N . TYR A 1 85 ? -12.647 -0.593 0.577 1.00 81.81 85 TYR A N 1
ATOM 637 C CA . TYR A 1 85 ? -13.170 -1.951 0.712 1.00 81.81 85 TYR A CA 1
ATOM 638 C C . TYR A 1 85 ? -12.778 -2.559 2.064 1.00 81.81 85 TYR A C 1
ATOM 640 O O . TYR A 1 85 ? -13.656 -2.954 2.829 1.00 81.81 85 TYR A O 1
ATOM 648 N N . PHE A 1 86 ? -11.493 -2.561 2.425 1.00 76.88 86 PHE A N 1
ATOM 649 C CA . PHE A 1 86 ? -11.063 -3.116 3.713 1.00 76.88 86 PHE A CA 1
ATOM 650 C C . PHE A 1 86 ? -11.607 -2.335 4.911 1.00 76.88 86 PHE A C 1
ATOM 652 O O . PHE A 1 86 ? -12.097 -2.953 5.856 1.00 76.88 86 PHE A O 1
ATOM 659 N N . ALA A 1 87 ? -11.608 -1.001 4.859 1.00 73.56 87 ALA A N 1
ATOM 660 C CA . ALA A 1 87 ? -12.182 -0.171 5.915 1.00 73.56 87 ALA A CA 1
ATOM 661 C C . ALA A 1 87 ? -13.680 -0.463 6.126 1.00 73.56 87 ALA A C 1
ATOM 663 O O . ALA A 1 87 ? -14.136 -0.573 7.265 1.00 73.56 87 ALA A O 1
ATOM 664 N N . SER A 1 88 ? -14.441 -0.658 5.044 1.00 80.56 88 SER A N 1
ATOM 665 C CA . SER A 1 88 ? -15.863 -1.012 5.124 1.00 80.56 88 SER A CA 1
ATOM 666 C C . SER A 1 88 ? -16.088 -2.401 5.733 1.00 80.56 88 SER A C 1
ATOM 668 O O . SER A 1 88 ? -16.982 -2.570 6.562 1.00 80.56 88 SER A O 1
ATOM 670 N N . ARG A 1 89 ? -15.241 -3.385 5.399 1.00 81.94 89 ARG A N 1
ATOM 671 C CA . ARG A 1 89 ? -15.327 -4.757 5.930 1.00 81.94 89 ARG A CA 1
ATOM 672 C C . ARG A 1 89 ? -14.963 -4.816 7.412 1.00 81.94 89 ARG A C 1
ATOM 674 O O . ARG A 1 89 ? -15.650 -5.492 8.172 1.00 81.94 89 ARG A O 1
ATOM 681 N N . LEU A 1 90 ? -13.941 -4.070 7.829 1.00 76.94 90 LEU A N 1
ATOM 682 C CA . LEU A 1 90 ? -13.555 -3.944 9.237 1.00 76.94 90 LEU A CA 1
ATOM 683 C C . LEU A 1 90 ? -14.645 -3.235 10.056 1.00 76.94 90 LEU A C 1
ATOM 685 O O . LEU A 1 90 ? -15.016 -3.717 11.123 1.00 76.94 90 LEU A O 1
ATOM 689 N N . SER A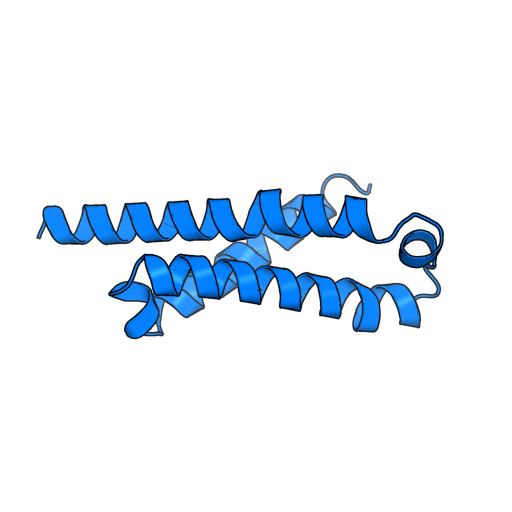 1 91 ? -15.224 -2.146 9.533 1.00 71.56 91 SER A N 1
ATOM 690 C CA . SER A 1 91 ? -16.335 -1.444 10.194 1.00 71.56 91 SER A CA 1
ATOM 691 C C . SER A 1 91 ? -17.591 -2.309 10.314 1.00 71.56 91 SER A C 1
ATOM 693 O O . SER A 1 91 ? -18.274 -2.247 11.333 1.00 71.56 91 SER A O 1
ATOM 695 N N . PHE A 1 92 ? -17.902 -3.112 9.294 1.00 70.31 92 PHE A N 1
ATOM 696 C CA . PHE A 1 92 ? -19.016 -4.057 9.341 1.00 70.31 92 PHE A CA 1
ATOM 697 C C . PHE A 1 92 ? -18.790 -5.124 10.417 1.00 70.31 92 PHE A C 1
ATOM 699 O O . PHE A 1 92 ? -19.655 -5.321 11.263 1.00 70.31 92 PHE A O 1
ATOM 706 N N . SER A 1 93 ? -17.601 -5.736 10.442 1.00 65.69 93 SER A N 1
ATOM 707 C CA . SER A 1 93 ? -17.253 -6.771 11.422 1.00 65.69 93 SER A CA 1
ATOM 708 C C . SER A 1 93 ? -17.317 -6.274 12.870 1.00 65.69 93 SER A C 1
ATOM 710 O O . SER A 1 93 ? -17.688 -7.040 13.752 1.00 65.69 93 SER A O 1
ATOM 712 N N . ALA A 1 94 ? -16.975 -5.005 13.117 1.00 64.31 94 ALA A N 1
ATOM 713 C CA . ALA A 1 94 ? -17.041 -4.395 14.445 1.00 64.31 94 ALA A CA 1
ATOM 714 C C . ALA A 1 94 ? -18.473 -4.088 14.919 1.00 64.31 94 ALA A C 1
ATOM 716 O O . ALA A 1 94 ? -18.686 -3.932 16.113 1.00 64.31 94 ALA A O 1
ATOM 717 N N . ARG A 1 95 ? -19.449 -3.970 14.007 1.00 67.50 95 ARG A N 1
ATOM 718 C CA . ARG A 1 95 ? -20.866 -3.750 14.361 1.00 67.50 95 ARG A CA 1
ATOM 719 C C . ARG A 1 95 ? -21.644 -5.045 14.591 1.00 67.50 95 ARG A C 1
ATOM 721 O O . ARG A 1 95 ? -22.742 -4.992 15.128 1.00 67.50 95 ARG A O 1
ATOM 728 N N . SER A 1 96 ? -21.119 -6.173 14.119 1.00 64.44 96 SER A N 1
ATOM 729 C CA . SER A 1 96 ? -21.745 -7.497 14.216 1.00 64.44 96 SER A CA 1
ATOM 730 C C . SER A 1 96 ? -21.225 -8.354 15.380 1.00 64.44 96 SER A C 1
ATOM 732 O O . SER A 1 96 ? -21.647 -9.502 15.497 1.00 64.44 96 SER A O 1
ATOM 734 N N . ALA A 1 97 ? -20.287 -7.833 16.176 1.00 54.94 97 ALA A N 1
ATOM 735 C CA . ALA A 1 97 ? -19.704 -8.468 17.360 1.00 54.94 97 ALA A CA 1
ATOM 736 C C . ALA A 1 97 ? -20.241 -7.800 18.630 1.00 54.94 97 ALA A C 1
ATOM 738 O O . ALA A 1 97 ? -20.404 -8.524 19.634 1.00 54.94 97 ALA A O 1
#

pLDDT: mean 71.93, std 11.83, range [42.94, 89.69]